Protein AF-A0A538F9S2-F1 (afdb_monomer_lite)

Secondary structure (DSSP, 8-state):
-HHHHHHHHHHHHHHHHTTT-HHHHHHHHHHHHHHHHHHSTT-------PPPTT-------PPPP------

Foldseek 3Di:
DVVVVVVCVVVCCCCLVVVPDVVSVVVVVVVVVVVVVVVVVPDDCPDDDDDDPPDDDDDDDDPPDPPPDDD

Structure (mmCIF, N/CA/C/O backbone):
data_AF-A0A538F9S2-F1
#
_entry.id   AF-A0A538F9S2-F1
#
loop_
_atom_site.group_PDB
_atom_site.id
_atom_site.type_symbol
_atom_site.label_atom_id
_atom_site.label_alt_id
_atom_site.label_comp_id
_atom_site.label_asym_id
_atom_site.label_entity_id
_atom_site.label_seq_id
_atom_site.pdbx_PDB_ins_code
_atom_site.Cartn_x
_atom_site.Cartn_y
_atom_site.Cartn_z
_atom_site.occupancy
_atom_site.B_iso_or_equiv
_atom_site.auth_seq_id
_atom_site.auth_comp_id
_atom_site.auth_asym_id
_atom_site.auth_atom_id
_atom_site.pdbx_PDB_model_num
ATOM 1 N N . MET A 1 1 ? 38.550 -2.974 2.171 1.00 52.22 1 MET A N 1
ATOM 2 C CA . MET A 1 1 ? 38.063 -3.283 0.803 1.00 52.22 1 MET A CA 1
ATOM 3 C C . MET A 1 1 ? 36.701 -2.639 0.489 1.00 52.22 1 MET A C 1
ATOM 5 O O . MET A 1 1 ? 35.984 -3.120 -0.374 1.00 52.22 1 MET A O 1
ATOM 9 N N . GLU A 1 2 ? 36.333 -1.517 1.118 1.00 54.41 2 GLU A N 1
ATOM 10 C CA . GLU A 1 2 ? 35.002 -0.900 0.922 1.00 54.41 2 GLU A CA 1
ATOM 11 C C . GLU A 1 2 ? 34.961 0.132 -0.219 1.00 54.41 2 GLU A C 1
ATOM 13 O O . GLU A 1 2 ? 33.914 0.406 -0.802 1.00 54.41 2 GLU A O 1
ATOM 18 N N . TRP A 1 3 ? 36.125 0.654 -0.611 1.00 65.06 3 TRP A N 1
ATOM 19 C CA . TRP A 1 3 ? 36.248 1.664 -1.666 1.00 65.06 3 TRP A CA 1
ATOM 20 C C . TRP A 1 3 ? 35.917 1.126 -3.062 1.00 65.06 3 TRP A C 1
ATOM 22 O O . TRP A 1 3 ? 35.358 1.840 -3.893 1.00 65.06 3 TRP A O 1
ATOM 32 N N . VAL A 1 4 ? 36.210 -0.152 -3.303 1.00 67.62 4 VAL A N 1
ATOM 33 C CA . VAL A 1 4 ? 35.978 -0.807 -4.598 1.00 67.62 4 VAL A CA 1
ATOM 34 C C . VAL A 1 4 ? 34.482 -0.991 -4.853 1.00 67.62 4 VAL A C 1
ATOM 36 O O . VAL A 1 4 ? 34.010 -0.742 -5.960 1.00 67.62 4 VAL A O 1
ATOM 39 N N . ILE A 1 5 ? 33.715 -1.343 -3.817 1.00 66.00 5 ILE A N 1
ATOM 40 C CA . ILE A 1 5 ? 32.268 -1.572 -3.919 1.00 66.00 5 ILE A CA 1
ATOM 41 C C . ILE A 1 5 ? 31.563 -0.264 -4.293 1.00 66.00 5 ILE A C 1
ATOM 43 O O . ILE A 1 5 ? 30.762 -0.237 -5.225 1.00 66.00 5 ILE A O 1
ATOM 47 N N . SER A 1 6 ? 31.924 0.847 -3.646 1.00 67.00 6 SER A N 1
ATOM 48 C CA . SER A 1 6 ? 31.331 2.158 -3.938 1.00 67.00 6 SER A CA 1
ATOM 49 C C . SER A 1 6 ? 31.650 2.640 -5.364 1.00 67.00 6 SER A C 1
ATOM 51 O O . SER A 1 6 ? 30.769 3.131 -6.077 1.00 67.00 6 SER A O 1
ATOM 53 N N . TYR A 1 7 ? 32.880 2.408 -5.841 1.00 66.19 7 TYR A N 1
ATOM 54 C CA . TYR A 1 7 ? 33.290 2.780 -7.200 1.00 66.19 7 TYR A CA 1
ATOM 55 C C . TYR A 1 7 ? 32.597 1.933 -8.279 1.00 66.19 7 TYR A C 1
ATOM 57 O O . TYR A 1 7 ? 32.125 2.468 -9.286 1.00 66.19 7 TYR A O 1
ATOM 65 N N . LEU A 1 8 ? 32.468 0.621 -8.050 1.00 62.78 8 LEU A N 1
ATOM 66 C CA . LEU A 1 8 ? 31.770 -0.295 -8.957 1.00 62.78 8 LEU A CA 1
ATOM 67 C C . LEU A 1 8 ? 30.271 0.003 -9.018 1.00 62.78 8 LEU A C 1
ATOM 69 O O . LEU A 1 8 ? 29.704 0.033 -10.108 1.00 62.78 8 LEU A O 1
ATOM 73 N N . THR A 1 9 ? 29.650 0.311 -7.879 1.00 64.88 9 THR A N 1
ATOM 74 C CA . THR A 1 9 ? 28.219 0.645 -7.811 1.00 64.88 9 THR A CA 1
ATOM 75 C C . THR A 1 9 ? 27.930 1.946 -8.562 1.00 64.88 9 THR A C 1
ATOM 77 O O . THR A 1 9 ? 26.989 2.023 -9.352 1.00 64.88 9 THR A O 1
ATOM 80 N N . ARG A 1 10 ? 28.790 2.960 -8.401 1.00 65.56 10 ARG A N 1
ATOM 81 C CA . ARG A 1 10 ? 28.646 4.262 -9.067 1.00 65.56 10 ARG A CA 1
ATOM 82 C C . ARG A 1 10 ? 28.905 4.183 -10.574 1.00 65.56 10 ARG A C 1
ATOM 84 O O . ARG A 1 10 ? 28.208 4.843 -11.343 1.00 65.56 10 ARG A O 1
ATOM 91 N N . ASN A 1 11 ? 29.854 3.353 -11.012 1.00 64.19 11 ASN A N 1
ATOM 92 C CA . ASN A 1 11 ? 30.145 3.151 -12.434 1.00 64.19 11 ASN A CA 1
ATOM 93 C C . ASN A 1 11 ? 29.092 2.267 -13.132 1.00 64.19 11 ASN A C 1
ATOM 95 O O . ASN A 1 11 ? 28.714 2.549 -14.270 1.00 64.19 11 ASN A O 1
ATOM 99 N N . ALA A 1 12 ? 28.568 1.248 -12.441 1.00 60.75 12 ALA A N 1
ATOM 100 C CA . ALA A 1 12 ? 27.462 0.420 -12.923 1.00 60.75 12 ALA A CA 1
ATOM 101 C C . ALA A 1 12 ? 26.175 1.240 -13.081 1.00 60.75 12 ALA A C 1
ATOM 103 O O . ALA A 1 12 ? 25.505 1.134 -14.104 1.00 60.75 12 ALA A O 1
ATOM 104 N N . TRP A 1 13 ? 25.882 2.138 -12.136 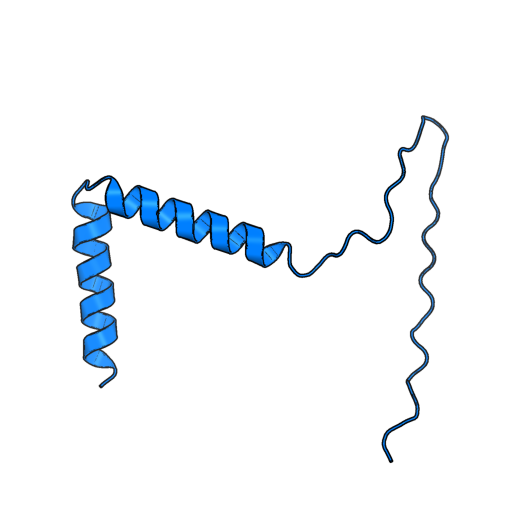1.00 63.53 13 TRP A N 1
ATOM 105 C CA . TRP A 1 13 ? 24.739 3.044 -12.243 1.00 63.53 13 TRP A CA 1
ATOM 106 C C . TRP A 1 13 ? 24.903 4.028 -13.413 1.00 63.53 13 TRP A C 1
ATOM 108 O O . TRP A 1 13 ? 23.983 4.197 -14.215 1.00 63.53 13 TRP A O 1
ATOM 118 N N . ARG A 1 14 ? 26.098 4.614 -13.584 1.00 64.56 14 ARG A N 1
ATOM 119 C CA . ARG A 1 14 ? 26.383 5.533 -14.700 1.00 64.56 14 ARG A CA 1
ATOM 120 C C . ARG A 1 14 ? 26.273 4.851 -16.063 1.00 64.56 14 ARG A C 1
ATOM 122 O O . ARG A 1 14 ? 25.706 5.431 -16.975 1.00 64.56 14 ARG A O 1
ATOM 129 N N . ARG A 1 15 ? 26.783 3.626 -16.214 1.00 59.09 15 ARG A N 1
ATOM 130 C CA . ARG A 1 15 ? 26.716 2.893 -17.492 1.00 59.09 15 ARG A CA 1
ATOM 131 C C . ARG A 1 15 ? 25.356 2.243 -17.743 1.00 59.09 15 ARG A C 1
ATOM 133 O O . ARG A 1 15 ? 24.962 2.116 -18.896 1.00 59.09 15 ARG A O 1
ATOM 140 N N . GLY A 1 16 ? 24.638 1.857 -16.691 1.00 56.47 16 GLY A N 1
ATOM 141 C CA . GLY A 1 16 ? 23.347 1.192 -16.812 1.00 56.47 16 GLY A CA 1
ATOM 142 C C . GLY A 1 16 ? 22.170 2.138 -17.028 1.00 56.47 16 GLY A C 1
ATOM 143 O O . GLY A 1 16 ? 21.324 1.870 -17.875 1.00 56.47 16 GLY A O 1
ATOM 144 N N . VAL A 1 17 ? 22.137 3.268 -16.315 1.00 58.16 17 VAL A N 1
ATOM 145 C CA . VAL A 1 17 ? 20.999 4.205 -16.357 1.00 58.16 17 VAL A CA 1
ATOM 146 C C . VAL A 1 17 ? 21.188 5.317 -17.390 1.00 58.16 17 VAL A C 1
ATOM 148 O O . VAL A 1 17 ? 20.222 5.682 -18.049 1.00 58.16 17 VAL A O 1
ATOM 151 N N . LEU A 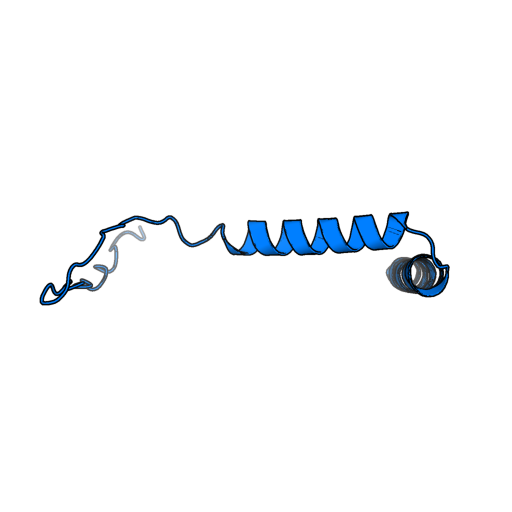1 18 ? 22.413 5.817 -17.609 1.00 58.38 18 LEU A N 1
ATOM 152 C CA . LEU A 1 18 ? 22.674 6.859 -18.623 1.00 58.38 18 LEU A CA 1
ATOM 153 C C . LEU A 1 18 ? 23.055 6.291 -20.005 1.00 58.38 18 LEU A C 1
ATOM 155 O O . LEU A 1 18 ? 23.118 7.045 -20.969 1.00 58.38 18 LEU A O 1
ATOM 159 N N . GLY A 1 19 ? 23.296 4.979 -20.122 1.00 61.44 19 GLY A N 1
ATOM 160 C CA . GLY A 1 19 ? 23.692 4.318 -21.375 1.00 61.44 19 GLY A CA 1
ATOM 161 C C . GLY A 1 19 ? 22.538 3.837 -22.266 1.00 61.44 19 GLY A C 1
ATOM 162 O O . GLY A 1 19 ? 22.797 3.233 -23.301 1.00 61.44 19 GLY A O 1
ATOM 163 N N . GLY A 1 20 ? 21.275 4.049 -21.871 1.00 60.69 20 GLY A N 1
ATOM 164 C CA . GLY A 1 20 ? 20.106 3.719 -22.701 1.00 60.69 20 GLY A CA 1
ATOM 165 C C . GLY A 1 20 ? 19.858 2.221 -22.940 1.00 60.69 20 GLY A C 1
ATOM 166 O O . GLY A 1 20 ? 19.137 1.858 -23.867 1.00 60.69 20 GLY A O 1
ATOM 167 N N . ASN A 1 21 ? 20.436 1.327 -22.130 1.00 65.69 21 ASN A N 1
ATOM 168 C CA . ASN A 1 21 ? 20.242 -0.113 -22.293 1.00 65.69 21 ASN A CA 1
ATOM 169 C C . ASN A 1 21 ? 18.981 -0.589 -21.546 1.00 65.69 21 ASN A C 1
ATOM 171 O O . ASN A 1 21 ? 18.916 -0.544 -20.315 1.00 65.69 21 ASN A O 1
ATOM 175 N N . ARG A 1 22 ? 17.997 -1.102 -22.300 1.00 70.06 22 ARG A N 1
ATOM 176 C CA . ARG A 1 22 ? 16.709 -1.620 -21.795 1.00 70.06 22 ARG A CA 1
ATOM 177 C C . ARG A 1 22 ? 16.868 -2.648 -20.671 1.00 70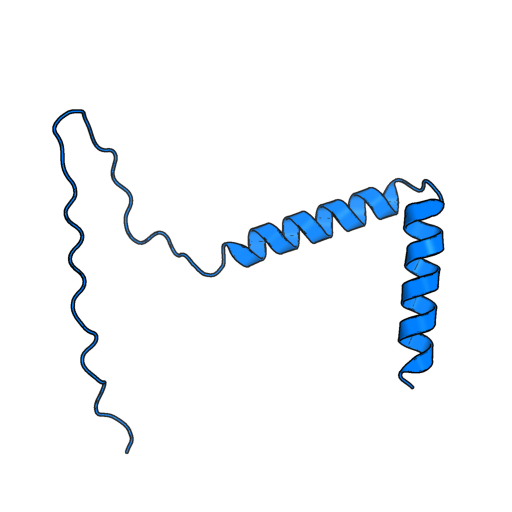.06 22 ARG A C 1
ATOM 179 O O . ARG A 1 22 ? 16.019 -2.704 -19.789 1.00 70.06 22 ARG A O 1
ATOM 186 N N . LEU A 1 23 ? 17.964 -3.412 -20.654 1.00 77.94 23 LEU A N 1
ATOM 187 C CA . LEU A 1 23 ? 18.239 -4.410 -19.613 1.00 77.94 23 LEU A CA 1
ATOM 188 C C . LEU A 1 23 ? 18.296 -3.814 -18.200 1.00 77.94 23 LEU A C 1
ATOM 190 O O . LEU A 1 23 ? 17.798 -4.427 -17.261 1.00 77.94 23 LEU A O 1
ATOM 194 N N . TRP A 1 24 ? 18.846 -2.610 -18.038 1.00 71.19 24 TRP A N 1
ATOM 195 C CA . TRP A 1 24 ? 18.928 -1.961 -16.725 1.00 71.19 24 TRP A CA 1
ATOM 196 C C . TRP A 1 24 ? 17.595 -1.377 -16.271 1.00 71.19 24 TRP A C 1
ATOM 198 O O . TRP A 1 24 ? 17.300 -1.386 -15.078 1.00 71.19 24 TRP A O 1
ATOM 208 N N . VAL A 1 25 ? 16.765 -0.937 -17.217 1.00 75.50 25 VAL A N 1
ATOM 209 C CA . VAL A 1 25 ? 15.381 -0.536 -16.938 1.00 75.50 25 VAL A CA 1
ATOM 210 C C . VAL A 1 25 ? 14.576 -1.743 -16.462 1.00 75.50 25 VAL A C 1
ATOM 212 O O . VAL A 1 25 ? 13.899 -1.657 -15.442 1.00 75.50 25 VAL A O 1
ATOM 215 N N . VAL A 1 26 ? 14.710 -2.887 -17.142 1.00 82.75 26 VAL A N 1
ATOM 216 C CA . VAL A 1 26 ? 14.057 -4.145 -16.744 1.00 82.75 26 VAL A CA 1
ATOM 217 C C . VAL A 1 26 ? 14.553 -4.610 -15.373 1.00 82.75 26 VAL A C 1
ATOM 219 O O . VAL A 1 26 ? 13.739 -4.956 -14.522 1.00 82.75 26 VAL A O 1
ATOM 222 N N . ALA A 1 27 ? 15.862 -4.558 -15.114 1.00 80.25 27 ALA A N 1
ATOM 223 C CA . ALA A 1 27 ? 16.425 -4.914 -13.812 1.00 80.25 27 ALA A CA 1
ATOM 224 C C . ALA A 1 27 ? 15.937 -3.983 -12.686 1.00 80.25 27 ALA A C 1
ATOM 226 O O . ALA A 1 27 ? 15.584 -4.455 -11.606 1.00 80.25 27 ALA A O 1
ATOM 227 N N . GLY A 1 28 ? 15.862 -2.672 -12.939 1.00 78.94 28 GLY A N 1
ATOM 228 C CA . GLY A 1 28 ? 15.321 -1.694 -11.992 1.00 78.94 28 GLY A CA 1
ATOM 229 C C . GLY A 1 28 ? 13.832 -1.906 -11.715 1.00 78.94 28 GLY A C 1
ATOM 230 O O . GLY A 1 28 ? 13.418 -1.912 -10.556 1.00 78.94 28 GLY A O 1
ATOM 231 N N . ALA A 1 29 ? 13.038 -2.156 -12.760 1.00 82.12 29 ALA A N 1
ATOM 232 C CA . ALA A 1 29 ? 11.620 -2.481 -12.635 1.00 82.12 29 ALA A CA 1
ATOM 233 C C . ALA A 1 29 ? 11.405 -3.783 -11.845 1.00 82.12 29 ALA A C 1
ATOM 235 O O . ALA A 1 29 ? 10.595 -3.812 -10.921 1.00 82.12 29 ALA A O 1
ATOM 236 N N . ALA A 1 30 ? 12.180 -4.832 -12.134 1.00 86.06 30 ALA A N 1
ATOM 237 C CA . ALA A 1 30 ? 12.132 -6.092 -11.398 1.00 86.06 30 ALA A CA 1
ATOM 238 C C . ALA A 1 30 ? 12.515 -5.914 -9.918 1.00 86.06 30 ALA A C 1
ATOM 240 O O . ALA A 1 30 ? 11.854 -6.464 -9.039 1.00 86.06 30 ALA A O 1
ATOM 241 N N . ALA A 1 31 ? 13.536 -5.104 -9.619 1.00 85.25 31 ALA A N 1
ATOM 242 C CA . ALA A 1 31 ? 13.933 -4.799 -8.246 1.00 85.25 31 ALA A CA 1
ATOM 243 C C . ALA A 1 31 ? 12.856 -4.004 -7.485 1.00 85.25 31 ALA A C 1
ATOM 245 O O . ALA A 1 31 ? 12.606 -4.280 -6.309 1.00 85.25 31 ALA A O 1
ATOM 246 N N . LEU A 1 32 ? 12.194 -3.046 -8.144 1.00 81.31 32 LEU A N 1
ATOM 247 C CA . LEU A 1 32 ? 11.071 -2.301 -7.566 1.00 81.31 32 LEU A CA 1
ATOM 248 C C . LEU A 1 32 ? 9.868 -3.208 -7.292 1.00 81.31 32 LEU A C 1
ATOM 250 O O . LEU A 1 32 ? 9.326 -3.164 -6.189 1.00 81.31 32 LEU A O 1
ATOM 254 N N . LEU A 1 33 ? 9.505 -4.076 -8.239 1.00 82.50 33 LEU A N 1
ATOM 255 C CA . LEU A 1 33 ? 8.436 -5.062 -8.058 1.00 82.50 33 LEU A CA 1
ATOM 256 C C . LEU A 1 33 ? 8.753 -6.027 -6.912 1.00 82.50 33 LEU A C 1
AT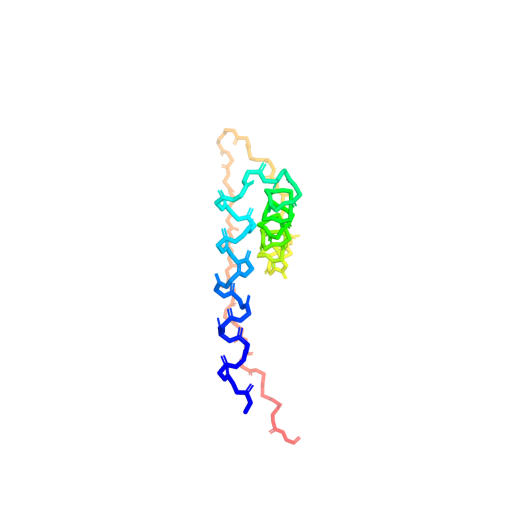OM 258 O O . LEU A 1 33 ? 7.927 -6.217 -6.023 1.00 82.50 33 LEU A O 1
ATOM 262 N N . ALA A 1 34 ? 9.973 -6.564 -6.856 1.00 81.38 34 ALA A N 1
ATOM 263 C CA . ALA A 1 34 ? 10.406 -7.421 -5.756 1.00 81.38 34 ALA A CA 1
ATOM 264 C C . ALA A 1 34 ? 10.359 -6.692 -4.401 1.00 81.38 34 ALA A C 1
AT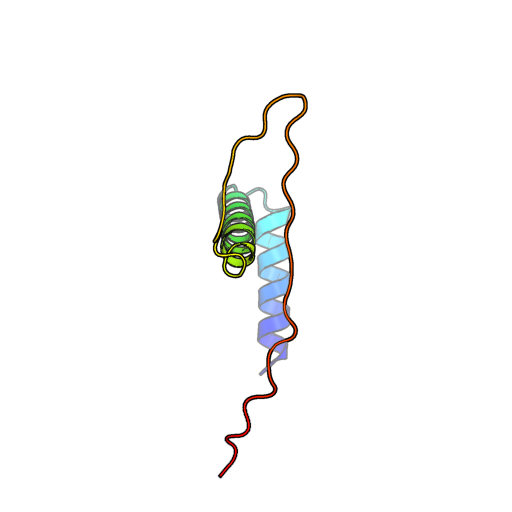OM 266 O O . ALA A 1 34 ? 10.024 -7.297 -3.383 1.00 81.38 34 ALA A O 1
ATOM 267 N N . ARG A 1 35 ? 10.666 -5.389 -4.371 1.00 78.44 35 ARG A N 1
ATOM 268 C CA . ARG A 1 35 ? 10.559 -4.563 -3.162 1.00 78.44 35 ARG A CA 1
ATOM 269 C C . ARG A 1 35 ? 9.106 -4.340 -2.738 1.00 78.44 35 ARG A C 1
ATOM 271 O O . ARG A 1 35 ? 8.854 -4.342 -1.535 1.00 78.44 35 ARG A O 1
ATOM 278 N N . MET A 1 36 ? 8.181 -4.154 -3.681 1.00 74.12 36 MET A N 1
ATOM 279 C CA . MET A 1 36 ? 6.748 -4.035 -3.383 1.00 74.12 36 MET A CA 1
ATOM 280 C C . MET A 1 36 ? 6.196 -5.353 -2.835 1.00 74.12 36 MET A C 1
ATOM 282 O O . MET A 1 36 ? 5.688 -5.363 -1.722 1.00 74.12 36 MET A O 1
ATOM 286 N N . VAL A 1 37 ? 6.450 -6.475 -3.514 1.00 72.88 37 VAL A N 1
ATOM 287 C CA . VAL A 1 37 ? 6.009 -7.810 -3.063 1.00 72.88 37 VAL A CA 1
ATOM 288 C C . VAL A 1 37 ? 6.587 -8.172 -1.689 1.00 72.88 37 VAL A C 1
ATOM 290 O O . VAL A 1 37 ? 5.902 -8.744 -0.847 1.00 72.88 37 VAL A O 1
ATOM 293 N N . ARG A 1 38 ? 7.844 -7.803 -1.405 1.00 67.75 38 ARG A N 1
ATOM 294 C CA . ARG A 1 38 ? 8.440 -8.004 -0.071 1.00 67.75 38 ARG A CA 1
ATOM 295 C C . ARG A 1 38 ? 7.848 -7.093 1.003 1.00 67.75 38 ARG A C 1
ATOM 297 O O . ARG A 1 38 ? 7.949 -7.434 2.180 1.00 67.75 38 ARG A O 1
ATOM 304 N N . ARG A 1 39 ? 7.264 -5.947 0.638 1.00 60.19 39 ARG A N 1
ATOM 305 C CA . ARG A 1 39 ? 6.574 -5.070 1.594 1.00 60.19 39 ARG A CA 1
ATOM 306 C C . ARG A 1 39 ? 5.232 -5.643 2.042 1.00 60.19 39 ARG A C 1
ATOM 308 O O . ARG A 1 39 ? 4.879 -5.430 3.197 1.00 60.19 39 ARG A O 1
ATOM 315 N N . ASP A 1 40 ? 4.575 -6.432 1.196 1.00 55.47 40 ASP A N 1
ATOM 316 C CA . ASP A 1 40 ? 3.331 -7.136 1.536 1.00 55.47 40 ASP A CA 1
ATOM 317 C C . ASP A 1 40 ? 3.546 -8.383 2.409 1.00 55.47 40 ASP A C 1
ATOM 319 O O . ASP A 1 40 ? 2.602 -8.921 2.983 1.00 55.47 40 ASP A O 1
ATOM 323 N N . GLY A 1 41 ? 4.797 -8.801 2.630 1.00 52.88 41 GLY A N 1
ATOM 324 C CA . GLY A 1 41 ? 5.147 -9.935 3.494 1.00 52.88 41 GLY A CA 1
ATOM 325 C C . GLY A 1 41 ? 4.861 -9.752 4.993 1.00 52.88 41 GLY A C 1
ATOM 326 O O . GLY A 1 41 ? 5.370 -10.536 5.791 1.00 52.88 41 GLY A O 1
ATOM 327 N N . LYS A 1 42 ? 4.105 -8.725 5.407 1.00 54.72 42 LYS A N 1
ATOM 328 C CA . LYS A 1 42 ? 3.796 -8.457 6.823 1.00 54.72 42 LYS A CA 1
ATOM 329 C C . LYS A 1 42 ? 2.322 -8.256 7.165 1.00 54.72 42 LYS A C 1
ATOM 331 O O . LYS A 1 42 ? 2.024 -8.099 8.343 1.00 54.72 42 LYS A O 1
ATOM 336 N N . ALA A 1 43 ? 1.405 -8.317 6.206 1.00 60.47 43 ALA A N 1
ATOM 337 C CA . ALA A 1 43 ? -0.020 -8.294 6.519 1.00 60.47 43 ALA A CA 1
ATOM 338 C C . ALA A 1 43 ? -0.683 -9.532 5.921 1.00 60.47 43 ALA A C 1
ATOM 340 O O . ALA A 1 43 ? -1.208 -9.513 4.812 1.00 60.47 43 ALA A O 1
ATOM 341 N N . LYS A 1 44 ? -0.640 -10.640 6.669 1.00 68.06 44 LYS A N 1
ATOM 342 C CA . LYS A 1 44 ? -1.543 -11.762 6.412 1.00 68.06 44 LYS A CA 1
ATOM 343 C C . LYS A 1 44 ? -2.960 -11.220 6.587 1.00 68.06 44 LYS A C 1
ATOM 345 O O . LYS A 1 44 ? -3.317 -10.816 7.690 1.00 68.06 44 LYS A O 1
ATOM 350 N N . VAL A 1 45 ? -3.743 -11.189 5.512 1.00 72.69 45 VAL A N 1
ATOM 351 C CA . VAL A 1 45 ? -5.171 -10.868 5.595 1.00 72.69 45 VAL A CA 1
ATOM 352 C C . VAL A 1 45 ? -5.823 -11.976 6.418 1.00 72.69 45 VAL A C 1
ATOM 354 O O . VAL A 1 45 ? -5.912 -13.119 5.976 1.00 72.69 45 VAL A O 1
ATOM 357 N N . VAL A 1 46 ? -6.172 -11.660 7.664 1.00 78.62 46 VAL A N 1
ATOM 358 C CA . VAL A 1 46 ? -6.828 -12.592 8.597 1.00 78.62 46 VAL A CA 1
ATOM 359 C C . VAL A 1 46 ? -8.350 -12.502 8.528 1.00 78.62 46 VAL A C 1
ATOM 361 O O . VAL A 1 46 ? -9.024 -13.417 8.983 1.00 78.62 46 VAL A O 1
ATOM 364 N N . TYR A 1 47 ? -8.879 -11.420 7.952 1.00 77.38 47 TYR A N 1
ATOM 365 C CA . TYR A 1 47 ? -10.308 -11.168 7.836 1.00 77.38 47 TYR A CA 1
ATOM 366 C C . TYR A 1 47 ? -10.610 -10.361 6.567 1.00 77.38 47 TYR A C 1
ATOM 368 O O . TYR A 1 47 ? -9.929 -9.369 6.297 1.00 77.38 47 TYR A O 1
ATOM 376 N N . GLN A 1 48 ? -11.612 -10.789 5.799 1.00 83.38 48 GLN A N 1
ATOM 377 C CA . GLN A 1 48 ? -12.131 -10.098 4.619 1.00 83.38 48 GLN A CA 1
ATOM 378 C C . GLN A 1 48 ? -13.650 -10.289 4.575 1.00 83.38 48 GLN A C 1
ATOM 380 O O . GLN A 1 48 ? -14.118 -11.423 4.615 1.00 83.38 48 GLN A O 1
ATOM 385 N N . GLU A 1 49 ? -14.397 -9.192 4.468 1.00 83.25 49 GLU A N 1
ATOM 386 C CA . GLU A 1 49 ? -15.860 -9.190 4.378 1.00 83.25 49 GLU A CA 1
ATOM 387 C C . GLU A 1 49 ? -16.323 -8.022 3.498 1.00 83.25 49 GLU A C 1
ATOM 389 O O . GLU A 1 49 ? -15.682 -6.968 3.471 1.00 83.25 49 GLU A O 1
ATOM 394 N N . GLU A 1 50 ? -17.402 -8.226 2.744 1.00 87.06 50 GLU A N 1
ATOM 395 C CA . GLU A 1 50 ? -18.000 -7.221 1.863 1.00 87.06 50 GLU A CA 1
ATOM 396 C C . GLU A 1 50 ? -19.196 -6.575 2.573 1.00 87.06 50 GLU A C 1
ATOM 398 O O . GLU A 1 50 ? -20.168 -7.255 2.886 1.00 87.06 50 GLU A O 1
ATOM 403 N N . LEU A 1 51 ? -19.103 -5.269 2.844 1.00 88.94 51 LEU A N 1
ATOM 404 C CA . LEU A 1 51 ? -20.129 -4.509 3.562 1.00 88.94 51 LEU A CA 1
ATOM 405 C C . LEU A 1 51 ? -21.133 -3.886 2.592 1.00 88.94 51 LEU A C 1
ATOM 407 O O . LEU A 1 51 ? -20.749 -3.177 1.656 1.00 88.94 51 LEU A O 1
ATOM 411 N N . HIS A 1 52 ? -22.420 -4.066 2.876 1.00 91.44 52 HIS A N 1
ATOM 412 C CA . HIS A 1 52 ? -23.503 -3.428 2.130 1.00 91.44 52 HIS A CA 1
ATOM 413 C C . HIS A 1 52 ? -23.934 -2.092 2.770 1.00 91.44 52 HIS A C 1
ATOM 415 O O . HIS A 1 52 ? -23.615 -1.811 3.929 1.00 91.44 52 HIS A O 1
ATOM 421 N N . PRO A 1 53 ? -24.668 -1.222 2.048 1.00 91.06 53 PRO A N 1
ATOM 422 C CA . PRO A 1 53 ? -25.150 0.040 2.605 1.00 91.06 53 PRO A CA 1
ATOM 423 C C . PRO A 1 53 ? -25.997 -0.167 3.870 1.00 91.06 53 PRO A C 1
ATOM 425 O O . PRO A 1 53 ? -27.003 -0.871 3.844 1.00 91.06 53 PRO A O 1
ATOM 428 N N . GLY A 1 54 ? -25.603 0.483 4.967 1.00 93.88 54 GLY A N 1
ATOM 429 C CA . GLY A 1 54 ? -26.251 0.345 6.278 1.00 93.88 54 GLY A CA 1
ATOM 430 C C . GLY A 1 54 ? -25.633 -0.725 7.183 1.00 93.88 54 GLY A C 1
ATOM 431 O O . GLY A 1 54 ? -26.023 -0.826 8.344 1.00 93.88 54 GLY A O 1
ATOM 432 N N . GLU A 1 55 ? -24.655 -1.484 6.691 1.00 90.00 55 GLU A N 1
ATOM 433 C CA . GLU A 1 55 ? -23.910 -2.470 7.468 1.00 90.00 55 GLU A CA 1
ATOM 434 C C . GLU A 1 55 ? -22.715 -1.823 8.185 1.00 90.00 55 GLU A C 1
ATOM 436 O O . GLU A 1 55 ? -22.162 -0.813 7.743 1.00 90.00 55 GLU A O 1
ATOM 441 N N . THR A 1 56 ? -22.324 -2.362 9.340 1.00 87.44 56 THR A N 1
ATOM 442 C CA . THR A 1 56 ? -21.208 -1.837 10.136 1.00 87.44 56 THR A CA 1
ATOM 443 C C . THR A 1 56 ? -20.400 -2.982 10.715 1.00 87.44 56 THR A C 1
ATOM 445 O O . THR A 1 56 ? -20.933 -3.821 11.436 1.00 87.44 56 THR A O 1
ATOM 448 N N . ILE A 1 57 ? -19.095 -2.967 10.449 1.00 87.81 57 ILE A N 1
ATOM 449 C CA . ILE A 1 57 ? -18.139 -3.886 11.057 1.00 87.81 57 ILE A CA 1
ATOM 450 C C . ILE A 1 57 ? -17.532 -3.272 12.323 1.00 87.81 57 ILE A C 1
ATOM 452 O O . ILE A 1 57 ? -17.097 -2.118 12.318 1.00 87.81 57 ILE A O 1
ATOM 456 N N . VAL A 1 58 ? -17.477 -4.044 13.413 1.00 88.38 58 VAL A N 1
ATOM 457 C CA . VAL A 1 58 ? -16.847 -3.633 14.678 1.00 88.38 58 VAL A CA 1
ATOM 458 C C . VAL A 1 58 ? -15.642 -4.525 14.948 1.00 88.38 58 VAL A C 1
ATOM 460 O O . VAL A 1 58 ? -15.786 -5.714 15.217 1.00 88.38 58 VAL A O 1
ATOM 463 N N . ILE A 1 59 ? -14.443 -3.944 14.899 1.00 87.12 59 ILE A N 1
ATOM 464 C CA . ILE A 1 59 ? -13.190 -4.643 15.201 1.00 87.12 59 ILE A CA 1
ATOM 465 C C . ILE A 1 59 ? -12.783 -4.291 16.634 1.00 87.12 59 ILE A C 1
ATOM 467 O O . ILE A 1 59 ? -12.441 -3.146 16.925 1.00 87.12 59 ILE A O 1
ATOM 471 N N . SER A 1 60 ? -12.823 -5.270 17.537 1.00 87.31 60 SER A N 1
ATOM 472 C CA . SER A 1 60 ? -12.326 -5.127 18.910 1.00 87.31 60 SER A CA 1
ATOM 473 C C . SER A 1 60 ? -10.920 -5.711 19.030 1.00 87.31 60 SER A C 1
ATOM 475 O O . SER A 1 60 ? -10.679 -6.843 18.618 1.00 87.31 60 SER A O 1
ATOM 477 N N . HIS A 1 61 ? -9.995 -4.945 19.606 1.00 82.69 61 HIS A N 1
ATOM 478 C CA . HIS A 1 61 ? -8.649 -5.410 19.930 1.00 82.69 61 HIS A CA 1
ATOM 479 C C . HIS A 1 61 ? -8.544 -5.647 21.436 1.00 82.69 61 HIS A C 1
ATOM 481 O O . HIS A 1 61 ? -8.766 -4.727 22.225 1.00 82.69 61 HIS A O 1
ATOM 487 N N . PHE A 1 62 ? -8.185 -6.865 21.833 1.00 83.00 62 PHE A N 1
ATOM 488 C CA . PHE A 1 62 ? -7.879 -7.181 23.225 1.00 83.00 62 PHE A CA 1
ATOM 489 C C . PHE A 1 62 ? -6.389 -6.929 23.477 1.00 83.00 62 PHE A C 1
ATOM 491 O O . PHE A 1 62 ? -5.575 -7.282 22.623 1.00 83.00 62 PHE A O 1
ATOM 498 N N . PRO A 1 63 ? -6.004 -6.293 24.597 1.00 79.88 63 PRO A N 1
ATOM 499 C CA . PRO A 1 63 ? -4.595 -6.158 24.942 1.00 79.88 63 PRO A CA 1
ATOM 500 C C . PRO A 1 63 ? -3.971 -7.553 25.063 1.00 79.88 63 PRO A C 1
ATOM 502 O O . PRO A 1 63 ? -4.547 -8.427 25.709 1.00 79.88 63 PRO A O 1
ATOM 505 N N . GLU A 1 64 ? -2.818 -7.765 24.426 1.00 69.06 64 GLU A N 1
ATOM 506 C CA . GLU A 1 64 ? -2.058 -9.004 24.587 1.00 69.06 64 GLU A CA 1
ATOM 507 C C . GLU A 1 64 ? -1.698 -9.158 26.069 1.0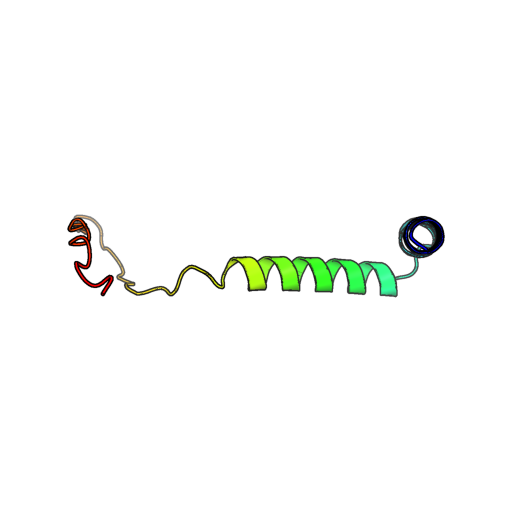0 69.06 64 GLU A C 1
ATOM 509 O O . GLU A 1 64 ? -1.076 -8.272 26.664 1.00 69.06 64 GLU A O 1
ATOM 514 N N . GLU A 1 65 ? -2.125 -10.262 26.684 1.00 74.38 65 GLU A N 1
ATOM 515 C CA . GLU A 1 65 ? -1.674 -10.607 28.026 1.00 74.38 65 GLU A CA 1
ATOM 516 C C . GLU A 1 65 ? -0.145 -10.740 27.979 1.00 74.38 65 GLU A C 1
ATOM 518 O O . GLU A 1 65 ? 0.371 -11.471 27.126 1.00 74.38 65 GLU A O 1
ATOM 523 N N . PRO A 1 66 ? 0.609 -10.037 28.846 1.00 68.44 66 PRO A N 1
ATOM 524 C CA . PRO A 1 66 ? 2.051 -10.193 28.889 1.00 68.44 66 PRO A CA 1
ATOM 525 C C . PRO A 1 66 ? 2.333 -11.654 29.222 1.00 68.44 66 PRO A C 1
ATOM 527 O O . PRO A 1 66 ? 2.044 -12.117 30.325 1.00 68.44 66 PRO A O 1
ATOM 530 N N . THR A 1 67 ? 2.858 -12.395 28.247 1.00 63.94 67 THR A N 1
ATOM 531 C CA . THR A 1 67 ? 3.207 -13.802 28.413 1.00 63.94 67 THR A CA 1
ATOM 532 C C . THR A 1 67 ? 4.264 -13.899 29.508 1.00 63.94 67 THR A C 1
ATOM 534 O O . THR A 1 67 ? 5.447 -13.644 29.276 1.00 63.94 67 THR A O 1
ATOM 537 N N . ALA A 1 68 ? 3.831 -14.235 30.719 1.00 60.91 68 ALA A N 1
ATOM 538 C CA . ALA A 1 68 ? 4.689 -14.528 31.851 1.00 60.91 68 ALA A CA 1
ATOM 539 C C . ALA A 1 68 ? 5.358 -15.889 31.621 1.00 60.91 68 ALA A C 1
ATOM 541 O O . ALA A 1 68 ? 4.934 -16.890 32.178 1.00 60.91 68 ALA A O 1
ATOM 542 N N . ASN A 1 69 ? 6.357 -15.939 30.741 1.00 55.94 69 ASN A N 1
ATOM 543 C CA . ASN A 1 69 ? 7.273 -17.071 30.614 1.00 55.94 69 ASN A CA 1
ATOM 544 C C . ASN A 1 69 ? 8.632 -16.579 30.103 1.00 55.94 69 ASN A C 1
ATOM 546 O O . ASN A 1 69 ? 8.990 -16.732 28.938 1.00 55.94 69 ASN A O 1
ATOM 550 N N . GLY A 1 70 ? 9.375 -15.956 31.016 1.00 53.34 70 GLY A N 1
ATOM 551 C CA . GLY A 1 70 ? 10.832 -15.978 31.024 1.00 53.34 70 GLY A CA 1
ATOM 552 C C . GLY A 1 70 ? 11.264 -16.732 32.279 1.00 53.34 70 GLY A C 1
ATOM 553 O O . GLY A 1 70 ? 11.098 -16.210 33.381 1.00 53.34 70 GLY A O 1
ATOM 554 N N . GLY A 1 71 ? 11.754 -17.958 32.104 1.00 39.09 71 GLY A N 1
ATOM 555 C CA . GLY A 1 71 ? 12.294 -18.832 33.144 1.00 39.09 71 GLY A CA 1
ATOM 556 C C . GLY A 1 71 ? 13.221 -19.853 32.516 1.00 39.09 71 GLY A C 1
ATOM 557 O O . GLY A 1 71 ? 12.750 -20.541 31.584 1.00 39.09 71 GLY A O 1
#

Sequence (71 aa):
MEWVISYLTRNAWRRGVLGGNRLWVVAGAAALLARMVRRDGKAKVVYQEELHPGETIVISHFPEEPTANGG

pLDDT: mean 71.71, std 12.19, range [39.09, 93.88]

Radius of gyration: 23.81 Å; chains: 1; bounding box: 64×26×56 Å